Protein AF-A0A934K487-F1 (afdb_monomer_lite)

Secondary structure (DSSP, 8-state):
---------------------------------HHHHHHHHHHHHHHHHHHHHHHHHHHHHHHHTS-HHHHHHHIIIIIHHHHHHHHHHHHHHHHHHHHHHSTT--GGG--

Foldseek 3Di:
DDDDDDDDDDDDDDDDDDDDPPPPPVPPPPPVDVLVVLVVVLVVLVVVLVVLVVVLVVLLVVLVVDPPVSSVVCCVPPNVVSVVVSVVSVVVSVVSVVCSVPVPPDPPPPD

Structure (mmCIF, N/CA/C/O backbone):
data_AF-A0A934K487-F1
#
_entry.id   AF-A0A934K487-F1
#
loop_
_atom_site.group_PDB
_atom_site.id
_atom_site.type_symbol
_atom_site.label_atom_id
_atom_site.label_alt_id
_atom_site.label_comp_id
_atom_site.label_asym_id
_atom_site.label_entity_id
_atom_site.label_seq_id
_atom_site.pdbx_PDB_ins_code
_atom_site.Cartn_x
_atom_site.Cartn_y
_atom_site.Cartn_z
_atom_site.occupancy
_atom_site.B_iso_or_equiv
_atom_site.auth_seq_id
_atom_site.auth_comp_id
_atom_site.auth_asym_id
_atom_site.auth_atom_id
_atom_site.pdbx_PDB_model_num
ATOM 1 N N . MET A 1 1 ? 96.630 -5.350 23.280 1.00 38.25 1 MET A N 1
ATOM 2 C CA . MET A 1 1 ? 95.581 -6.249 22.748 1.00 38.25 1 MET A CA 1
ATOM 3 C C . MET A 1 1 ? 94.334 -5.989 23.580 1.00 38.25 1 MET A C 1
ATOM 5 O O . MET A 1 1 ? 94.418 -6.257 24.765 1.00 38.25 1 MET A O 1
ATOM 9 N N . ALA A 1 2 ? 93.217 -5.413 23.138 1.00 42.25 2 ALA A N 1
ATOM 10 C CA . ALA A 1 2 ? 92.704 -4.830 21.888 1.00 42.25 2 ALA A CA 1
ATOM 11 C C . ALA A 1 2 ? 91.612 -3.804 22.339 1.00 42.25 2 ALA A C 1
ATOM 13 O O . ALA A 1 2 ? 91.017 -4.029 23.390 1.00 42.25 2 ALA A O 1
ATOM 14 N N . ASP A 1 3 ? 91.543 -2.575 21.798 1.00 42.44 3 ASP A N 1
ATOM 15 C CA . ASP A 1 3 ? 90.557 -2.095 20.787 1.00 42.44 3 ASP A CA 1
ATOM 16 C C . ASP A 1 3 ? 89.092 -2.500 21.105 1.00 42.44 3 ASP A C 1
ATOM 18 O O . ASP A 1 3 ? 88.842 -3.665 21.379 1.00 42.44 3 ASP A O 1
ATOM 22 N N . LYS A 1 4 ? 88.032 -1.685 21.021 1.00 45.81 4 LYS A N 1
ATOM 23 C CA . LYS A 1 4 ? 87.782 -0.337 20.490 1.00 45.81 4 LYS A CA 1
ATOM 24 C C . LYS A 1 4 ? 86.309 0.025 20.795 1.00 45.81 4 LYS A C 1
ATOM 26 O O . LYS A 1 4 ? 85.473 -0.866 20.896 1.00 45.81 4 LYS A O 1
ATOM 31 N N . ASP A 1 5 ? 86.037 1.320 20.916 1.00 41.97 5 ASP A N 1
ATOM 32 C CA . ASP A 1 5 ? 84.876 2.090 20.429 1.00 41.97 5 ASP A CA 1
ATOM 33 C C . ASP A 1 5 ? 83.522 1.407 20.112 1.00 41.97 5 ASP A C 1
ATOM 35 O O . ASP A 1 5 ? 83.392 0.599 19.202 1.00 41.97 5 ASP A O 1
ATOM 39 N N . GLY A 1 6 ? 82.469 1.906 20.771 1.00 37.38 6 GLY A N 1
ATOM 40 C CA . GLY A 1 6 ? 81.530 2.848 20.140 1.00 37.38 6 GLY A CA 1
ATOM 41 C C . GLY A 1 6 ? 80.578 2.390 19.015 1.00 37.38 6 GLY A C 1
ATOM 42 O O . GLY A 1 6 ? 80.961 2.329 17.857 1.00 37.38 6 GLY A O 1
ATOM 43 N N . HIS A 1 7 ? 79.283 2.368 19.369 1.00 37.28 7 HIS A N 1
ATOM 44 C CA . HIS A 1 7 ? 78.131 2.949 18.636 1.00 37.28 7 HIS A CA 1
ATOM 45 C C . HIS A 1 7 ? 77.508 2.277 17.380 1.00 37.28 7 HIS A C 1
ATOM 47 O O . HIS A 1 7 ? 78.156 2.084 16.359 1.00 37.28 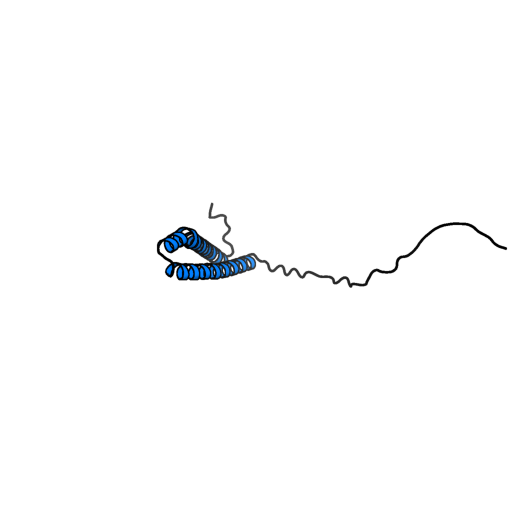7 HIS A O 1
ATOM 53 N N . ARG A 1 8 ? 76.160 2.193 17.454 1.00 39.06 8 ARG A N 1
ATOM 54 C CA . ARG A 1 8 ? 75.087 2.201 16.419 1.00 39.06 8 ARG A CA 1
ATOM 55 C C . ARG A 1 8 ? 74.640 0.929 15.668 1.00 39.06 8 ARG A C 1
ATOM 57 O O . ARG A 1 8 ? 75.330 0.404 14.807 1.00 39.06 8 ARG A O 1
ATOM 64 N N . ASP A 1 9 ? 73.376 0.586 15.957 1.00 40.69 9 ASP A N 1
ATOM 65 C CA . ASP A 1 9 ? 72.218 0.347 15.072 1.00 40.69 9 ASP A CA 1
ATOM 66 C C . ASP A 1 9 ? 72.408 -0.326 13.703 1.00 40.69 9 ASP A C 1
ATOM 68 O O . ASP A 1 9 ? 72.981 0.249 12.782 1.00 40.69 9 ASP A O 1
ATOM 72 N N . ALA A 1 10 ? 71.706 -1.449 13.506 1.00 39.22 10 ALA A N 1
ATOM 73 C CA . ALA A 1 10 ? 70.471 -1.525 12.702 1.00 39.22 10 ALA A CA 1
ATOM 74 C C . ALA A 1 10 ? 70.240 -2.938 12.130 1.00 39.22 10 ALA A C 1
ATOM 76 O O . ALA A 1 10 ? 71.186 -3.657 11.825 1.00 39.22 10 ALA A O 1
ATOM 77 N N . ARG A 1 11 ? 68.955 -3.221 11.851 1.00 32.62 11 ARG A N 1
ATOM 78 C CA . ARG A 1 11 ? 68.359 -4.363 11.118 1.00 32.62 11 ARG A CA 1
ATOM 79 C C . ARG A 1 11 ? 68.154 -5.647 11.930 1.00 32.62 11 ARG A C 1
ATOM 81 O O . ARG A 1 11 ? 69.050 -6.108 12.608 1.00 32.62 11 ARG A O 1
ATOM 88 N N . GLN A 1 12 ? 67.014 -6.327 11.852 1.00 39.66 12 GLN A N 1
ATOM 89 C CA . GLN A 1 12 ? 65.814 -6.161 11.030 1.00 39.66 12 GLN A CA 1
ATOM 90 C C . GLN A 1 12 ? 64.701 -6.947 11.731 1.00 39.66 12 GLN A C 1
ATOM 92 O O . GLN A 1 12 ? 64.931 -8.075 12.163 1.00 39.66 12 GLN A O 1
ATOM 97 N N . GLY A 1 13 ? 63.521 -6.340 11.864 1.00 34.97 13 GLY A N 1
ATOM 98 C CA . GLY A 1 13 ? 62.333 -7.012 12.375 1.00 34.97 13 GLY A CA 1
ATOM 99 C C . GLY A 1 13 ? 61.928 -8.151 11.445 1.00 34.97 13 GLY A C 1
ATOM 100 O O . GLY A 1 13 ? 61.769 -7.952 10.243 1.00 34.97 13 GLY A O 1
ATOM 101 N N . GLY A 1 14 ? 61.797 -9.343 12.015 1.00 38.34 14 GLY A N 1
ATOM 102 C CA . GLY A 1 14 ? 61.102 -10.458 11.399 1.00 38.34 14 GLY A CA 1
ATOM 103 C C . GLY A 1 14 ? 59.643 -10.442 11.831 1.00 38.34 14 GLY A C 1
ATOM 104 O O . GLY A 1 14 ? 59.355 -10.294 13.018 1.00 38.34 14 GLY A O 1
ATOM 105 N N . GLY A 1 15 ? 58.747 -10.633 10.869 1.00 41.84 15 GLY A N 1
ATOM 106 C CA . GLY A 1 15 ? 57.356 -10.970 11.135 1.00 41.84 15 GLY A CA 1
ATOM 107 C C . GLY A 1 15 ? 56.379 -10.180 10.288 1.00 41.84 15 GLY A C 1
ATOM 108 O O . GLY A 1 15 ? 55.683 -9.337 10.829 1.00 41.84 15 GLY A O 1
ATOM 109 N N . GLU A 1 16 ? 56.268 -10.505 9.000 1.00 40.12 16 GLU A N 1
ATOM 110 C CA . GLU A 1 16 ? 55.021 -10.268 8.276 1.00 40.12 16 GLU A CA 1
ATOM 111 C C . GLU A 1 16 ? 54.630 -11.540 7.523 1.00 40.12 16 GLU A C 1
ATOM 113 O O . GLU A 1 16 ? 55.364 -12.117 6.721 1.00 40.12 16 GLU A O 1
ATOM 118 N N . THR A 1 17 ? 53.473 -12.015 7.951 1.00 41.53 17 THR A N 1
ATOM 119 C CA . THR A 1 17 ? 52.697 -13.167 7.532 1.00 41.53 17 THR A CA 1
ATOM 120 C C . THR A 1 17 ? 52.492 -13.219 6.028 1.00 41.53 17 THR A C 1
ATOM 122 O O . THR A 1 17 ? 52.065 -12.245 5.414 1.00 41.53 17 THR A O 1
ATOM 125 N N . GLY A 1 18 ? 52.694 -14.408 5.462 1.00 45.34 18 GLY A N 1
ATOM 126 C CA . GLY A 1 18 ? 52.130 -14.742 4.169 1.00 45.34 18 GLY A CA 1
ATOM 127 C C . GLY A 1 18 ? 50.604 -14.670 4.215 1.00 45.34 18 GLY A C 1
ATOM 128 O O . GLY A 1 18 ? 49.962 -15.280 5.066 1.00 45.34 18 GLY A O 1
ATOM 129 N N . ALA A 1 19 ? 50.040 -13.954 3.258 1.00 42.53 19 ALA A N 1
ATOM 130 C CA . ALA A 1 19 ? 48.711 -14.192 2.737 1.00 42.53 19 ALA A CA 1
ATOM 131 C C . ALA A 1 19 ? 48.822 -13.907 1.245 1.00 42.53 19 ALA A C 1
ATOM 133 O O . ALA A 1 19 ? 49.245 -12.823 0.849 1.00 42.53 19 ALA A O 1
ATOM 134 N N . GLY A 1 20 ? 48.559 -14.936 0.441 1.00 39.69 20 GLY A N 1
ATOM 135 C CA . GLY A 1 20 ? 48.574 -14.830 -1.005 1.00 39.69 20 GLY A CA 1
ATOM 136 C C . GLY A 1 20 ? 47.697 -13.668 -1.442 1.00 39.69 20 GLY A C 1
ATOM 137 O O . GLY A 1 20 ? 46.560 -13.538 -0.989 1.00 39.69 20 GLY A O 1
ATOM 138 N N . ASP A 1 21 ? 48.262 -12.842 -2.312 1.00 42.34 21 ASP A N 1
ATOM 139 C CA . ASP A 1 21 ? 47.532 -11.904 -3.145 1.00 42.34 21 ASP A CA 1
ATOM 140 C C . ASP A 1 21 ? 46.585 -12.728 -4.023 1.00 42.34 21 ASP A C 1
ATOM 142 O O . ASP A 1 21 ? 46.933 -13.231 -5.093 1.00 42.34 21 ASP A O 1
ATOM 146 N N . VAL A 1 22 ? 45.401 -13.006 -3.484 1.00 49.88 22 VAL A N 1
ATOM 147 C CA . VAL A 1 22 ? 44.303 -13.565 -4.252 1.00 49.88 22 VAL A CA 1
ATOM 148 C C . VAL A 1 22 ? 43.858 -12.413 -5.133 1.00 49.88 22 VAL A C 1
ATOM 150 O O . VAL A 1 22 ? 43.139 -11.525 -4.678 1.00 49.88 22 VAL A O 1
ATOM 153 N N . SER A 1 23 ? 44.338 -12.412 -6.377 1.00 46.59 23 SER A N 1
ATOM 154 C CA . SER A 1 23 ? 43.745 -11.645 -7.466 1.00 46.59 23 SER A CA 1
ATOM 155 C C . SER A 1 23 ? 42.256 -11.978 -7.516 1.00 46.59 23 SER A C 1
ATOM 157 O O . SER A 1 23 ? 41.824 -12.948 -8.139 1.00 46.59 23 SER A O 1
ATOM 159 N N . LEU A 1 24 ? 41.466 -11.178 -6.806 1.00 45.06 24 LEU A N 1
ATOM 160 C CA . LEU A 1 24 ? 40.049 -10.999 -7.044 1.00 45.06 24 LEU A CA 1
ATOM 161 C C . LEU A 1 24 ? 39.959 -10.219 -8.350 1.00 45.06 24 LEU A C 1
ATOM 163 O O . LEU A 1 24 ? 39.734 -9.010 -8.369 1.00 45.06 24 LEU A O 1
ATOM 167 N N . GLU A 1 25 ? 40.147 -10.932 -9.458 1.00 42.31 25 GLU A N 1
ATOM 168 C CA . GLU A 1 25 ? 39.513 -10.538 -10.702 1.00 42.31 25 GLU A CA 1
ATOM 169 C C . GLU A 1 25 ? 38.014 -10.603 -10.423 1.00 42.31 25 GLU A C 1
ATOM 171 O O . GLU A 1 25 ? 37.363 -11.647 -10.512 1.00 42.31 25 GLU A O 1
ATOM 176 N N . ALA A 1 26 ? 37.486 -9.471 -9.958 1.00 48.25 26 ALA A N 1
ATOM 177 C CA . ALA A 1 26 ? 36.078 -9.176 -9.995 1.00 48.25 26 ALA A CA 1
ATOM 178 C C . ALA A 1 26 ? 35.691 -9.286 -11.464 1.00 48.25 26 ALA A C 1
ATOM 180 O O . ALA A 1 26 ? 35.860 -8.361 -12.255 1.00 48.25 26 ALA A O 1
ATOM 181 N N . GLN A 1 27 ? 35.225 -10.472 -11.832 1.00 46.38 27 GLN A N 1
ATOM 182 C CA . GLN A 1 27 ? 34.515 -10.717 -13.061 1.00 46.38 27 GLN A CA 1
ATOM 183 C C . GLN A 1 27 ? 33.202 -9.938 -12.936 1.00 46.38 27 GLN A C 1
ATOM 185 O O . GLN A 1 27 ? 32.152 -10.481 -12.595 1.00 46.38 27 GLN A O 1
ATOM 190 N N . GLU A 1 28 ? 33.290 -8.620 -13.139 1.00 47.84 28 GLU A N 1
ATOM 191 C CA . GLU A 1 28 ? 32.172 -7.747 -13.444 1.00 47.84 28 GLU A CA 1
ATOM 192 C C . GLU A 1 28 ? 31.620 -8.229 -14.783 1.00 47.84 28 GLU A C 1
ATOM 194 O O . GLU A 1 28 ? 31.933 -7.724 -15.860 1.00 47.84 28 GLU A O 1
ATOM 199 N N . GLY A 1 29 ? 30.794 -9.271 -14.704 1.00 44.25 29 GLY A N 1
ATOM 200 C CA . GLY A 1 29 ? 29.818 -9.595 -15.723 1.00 44.25 29 GLY A CA 1
ATOM 201 C C . GLY A 1 29 ? 28.870 -8.411 -15.832 1.00 44.25 29 GLY A C 1
ATOM 202 O O . GLY A 1 29 ? 27.819 -8.377 -15.193 1.00 44.25 29 GLY A O 1
ATOM 203 N N . SER A 1 30 ? 29.289 -7.420 -16.614 1.00 51.09 30 SER A N 1
ATOM 204 C CA . SER A 1 30 ? 28.491 -6.312 -17.113 1.00 51.09 30 SER A CA 1
ATOM 205 C C . SER A 1 30 ? 27.419 -6.873 -18.047 1.00 51.09 30 SER A C 1
ATOM 207 O O . SER A 1 30 ? 27.502 -6.775 -19.265 1.00 51.09 30 SER A O 1
ATOM 209 N N . ASP A 1 31 ? 26.418 -7.515 -17.450 1.00 51.03 31 ASP A N 1
ATOM 210 C CA . ASP A 1 31 ? 25.163 -7.888 -18.108 1.00 51.03 31 ASP A CA 1
ATOM 211 C C . ASP A 1 31 ? 23.983 -7.099 -17.504 1.00 51.03 31 ASP A C 1
ATOM 213 O O . ASP A 1 31 ? 22.802 -7.466 -17.545 1.00 51.03 31 ASP A O 1
ATOM 217 N N . SER A 1 32 ? 24.321 -5.941 -16.932 1.00 53.91 32 SER A N 1
ATOM 218 C CA . SER A 1 32 ? 23.408 -4.914 -16.435 1.00 53.91 32 SER A CA 1
ATOM 219 C C . SER A 1 32 ? 22.834 -4.098 -17.594 1.00 53.91 32 SER A C 1
ATOM 221 O O . SER A 1 32 ? 22.802 -2.870 -17.551 1.00 53.91 32 SER A O 1
ATOM 223 N N . GLY A 1 33 ? 22.385 -4.762 -18.659 1.00 61.19 33 GLY A N 1
ATOM 224 C CA . GLY A 1 33 ? 21.614 -4.092 -19.696 1.00 61.19 33 GLY A CA 1
ATOM 225 C C . GLY A 1 33 ? 20.364 -3.440 -19.081 1.00 61.19 33 GLY A C 1
ATOM 226 O O . GLY A 1 33 ? 19.822 -3.953 -18.093 1.00 61.19 33 GLY A O 1
ATOM 227 N N . PRO A 1 34 ? 19.845 -2.341 -19.656 1.00 64.50 34 PRO A N 1
ATOM 228 C CA . PRO A 1 34 ? 18.661 -1.645 -19.139 1.00 64.50 34 PRO A CA 1
ATOM 229 C C . PRO A 1 34 ? 17.452 -2.582 -18.939 1.00 64.50 34 PRO A C 1
ATOM 231 O O . PRO A 1 34 ? 16.670 -2.398 -18.010 1.00 64.50 34 PRO A O 1
ATOM 234 N N . SER A 1 35 ? 17.345 -3.654 -19.732 1.00 74.62 35 SER A N 1
ATOM 235 C CA . SER A 1 35 ? 16.333 -4.708 -19.566 1.00 74.62 35 SER A CA 1
ATOM 236 C C . SER A 1 35 ? 16.485 -5.516 -18.263 1.00 74.62 35 SER A C 1
ATOM 238 O O . SER A 1 35 ? 15.493 -5.833 -17.605 1.00 74.62 35 SER A O 1
ATOM 240 N N . THR A 1 36 ? 17.711 -5.829 -17.833 1.00 79.38 36 THR A N 1
ATOM 241 C CA . THR A 1 36 ? 17.981 -6.559 -16.580 1.00 79.38 36 THR A CA 1
ATOM 242 C C . THR A 1 36 ? 17.650 -5.701 -15.355 1.00 79.38 36 THR A C 1
ATOM 244 O O . THR A 1 36 ? 17.054 -6.199 -14.397 1.00 79.38 36 THR A O 1
ATOM 247 N N . ALA A 1 37 ? 17.947 -4.398 -15.402 1.00 78.31 37 ALA A N 1
ATOM 248 C CA . ALA A 1 37 ? 17.580 -3.453 -14.345 1.00 78.31 37 ALA A CA 1
ATOM 249 C C . ALA A 1 37 ? 16.053 -3.278 -14.219 1.00 78.31 37 ALA A C 1
ATOM 251 O O . ALA A 1 37 ? 15.520 -3.331 -13.109 1.00 78.31 37 ALA A O 1
ATOM 252 N N . VAL A 1 38 ? 15.336 -3.154 -15.344 1.00 82.38 38 VAL A N 1
ATOM 253 C CA . VAL A 1 38 ? 13.861 -3.070 -15.366 1.00 82.38 38 VAL A CA 1
ATOM 254 C C . VAL A 1 38 ? 13.226 -4.335 -14.785 1.00 82.38 38 VAL A C 1
ATOM 256 O O . VAL A 1 38 ? 12.369 -4.240 -13.906 1.00 82.38 38 VAL A O 1
ATOM 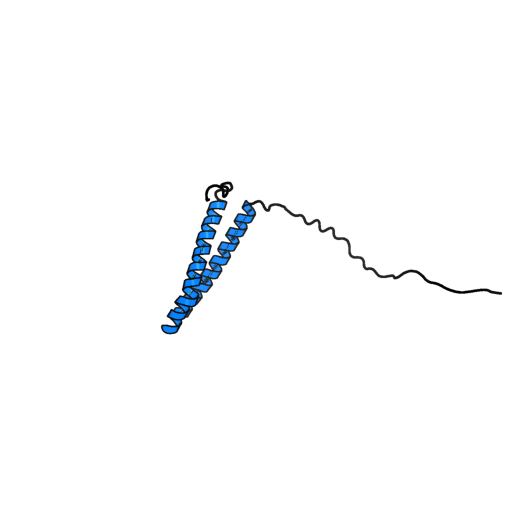259 N N . ARG A 1 39 ? 13.691 -5.522 -15.195 1.00 86.19 39 ARG A N 1
ATOM 260 C CA . ARG A 1 39 ? 13.216 -6.809 -14.657 1.00 86.19 39 ARG A CA 1
ATOM 261 C C . ARG A 1 39 ? 13.417 -6.931 -13.151 1.00 86.19 39 ARG A C 1
ATOM 263 O O . ARG A 1 39 ? 12.509 -7.362 -12.440 1.00 86.19 39 ARG A O 1
ATOM 270 N N . ARG A 1 40 ? 14.578 -6.500 -12.648 1.00 85.06 40 ARG A N 1
ATOM 271 C CA . ARG A 1 40 ? 14.860 -6.461 -11.207 1.00 85.06 40 ARG A CA 1
ATOM 272 C C . ARG A 1 40 ? 13.915 -5.503 -10.479 1.00 85.06 40 ARG A C 1
ATOM 274 O O . ARG A 1 40 ? 13.358 -5.881 -9.454 1.00 85.06 40 ARG A O 1
ATOM 281 N N . GLY A 1 41 ? 13.684 -4.308 -11.024 1.00 84.69 41 GLY A N 1
ATOM 282 C CA . GLY A 1 41 ? 12.733 -3.343 -10.465 1.00 84.69 41 GLY A CA 1
ATOM 283 C C . GLY A 1 41 ? 11.316 -3.913 -10.364 1.00 84.69 41 GLY A C 1
ATOM 284 O O . GLY A 1 41 ? 10.699 -3.845 -9.305 1.00 84.69 41 GLY A O 1
ATOM 285 N N . ILE A 1 42 ? 10.827 -4.557 -11.428 1.00 90.31 42 ILE A N 1
ATOM 286 C CA . ILE A 1 42 ? 9.517 -5.231 -11.452 1.00 90.31 42 ILE A CA 1
ATOM 287 C C . ILE A 1 42 ? 9.416 -6.300 -10.357 1.00 90.31 42 ILE A C 1
ATOM 289 O O . ILE A 1 42 ? 8.389 -6.385 -9.682 1.00 90.31 42 ILE A O 1
ATOM 293 N N . ALA A 1 43 ? 10.461 -7.111 -10.168 1.00 91.44 43 ALA A N 1
ATOM 294 C CA . ALA A 1 43 ? 10.482 -8.135 -9.126 1.00 91.44 43 ALA A CA 1
ATOM 295 C C . ALA A 1 43 ? 10.391 -7.526 -7.716 1.00 91.44 43 ALA A C 1
ATOM 297 O O . ALA A 1 43 ? 9.600 -8.000 -6.903 1.00 91.44 43 ALA A O 1
ATOM 298 N N . VAL A 1 44 ? 11.128 -6.441 -7.455 1.00 89.75 44 VAL A N 1
ATOM 299 C CA . VAL A 1 44 ? 11.080 -5.723 -6.171 1.00 89.75 44 VAL A CA 1
ATOM 300 C C . VAL A 1 44 ? 9.687 -5.151 -5.907 1.00 89.75 44 VAL A C 1
ATOM 302 O O . VAL A 1 44 ? 9.128 -5.397 -4.843 1.00 89.75 44 VAL A O 1
ATOM 305 N N . TYR A 1 45 ? 9.082 -4.459 -6.881 1.00 89.62 45 TYR A N 1
ATOM 306 C CA . TYR A 1 45 ? 7.726 -3.914 -6.723 1.00 89.62 45 TYR A CA 1
ATOM 307 C C . TYR A 1 45 ? 6.687 -5.003 -6.451 1.00 89.62 45 TYR A C 1
ATOM 309 O O . TYR A 1 45 ? 5.790 -4.798 -5.640 1.00 89.62 45 TYR A O 1
ATOM 317 N N . ARG A 1 46 ? 6.804 -6.168 -7.101 1.00 94.06 46 ARG A N 1
ATOM 318 C CA . ARG A 1 46 ? 5.912 -7.307 -6.839 1.00 94.06 46 ARG A CA 1
ATOM 319 C C . ARG A 1 46 ? 6.037 -7.815 -5.409 1.00 94.06 46 ARG A C 1
ATOM 321 O O . ARG A 1 46 ? 5.015 -8.109 -4.800 1.00 94.06 46 ARG A O 1
ATOM 328 N N . GLU A 1 47 ? 7.254 -7.929 -4.892 1.00 94.75 47 GLU A N 1
ATOM 329 C CA . GLU A 1 47 ? 7.465 -8.425 -3.532 1.00 94.75 47 GLU A CA 1
ATOM 330 C C . GLU A 1 47 ? 6.996 -7.414 -2.482 1.00 94.75 47 GLU A C 1
ATOM 332 O O . GLU A 1 47 ? 6.278 -7.786 -1.556 1.00 94.75 47 GLU A O 1
ATOM 337 N N . MET A 1 48 ? 7.298 -6.127 -2.681 1.00 91.81 48 MET A N 1
ATOM 338 C CA . MET A 1 48 ? 6.772 -5.058 -1.829 1.00 91.81 48 MET A CA 1
ATOM 339 C C . MET A 1 48 ? 5.242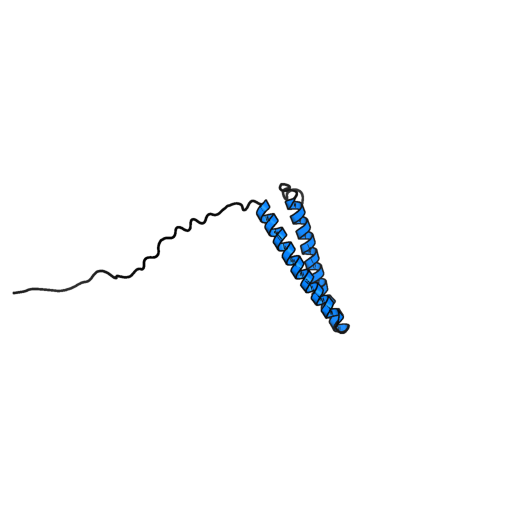 -5.057 -1.827 1.00 91.81 48 MET A C 1
ATOM 341 O O . MET A 1 48 ? 4.641 -5.071 -0.762 1.00 91.81 48 MET A O 1
ATOM 345 N N . LEU A 1 49 ? 4.601 -5.127 -2.999 1.00 95.38 49 LEU A N 1
ATOM 346 C CA . LEU A 1 49 ? 3.140 -5.171 -3.088 1.00 95.38 49 LEU A CA 1
ATOM 347 C C . LEU A 1 49 ? 2.542 -6.348 -2.318 1.00 95.38 49 LEU A C 1
ATOM 349 O O . LEU A 1 49 ? 1.604 -6.145 -1.557 1.00 95.38 49 LEU A O 1
ATOM 353 N N . ARG A 1 50 ? 3.103 -7.555 -2.458 1.00 96.31 50 ARG A N 1
ATOM 354 C CA . ARG A 1 50 ? 2.632 -8.728 -1.702 1.00 96.31 50 ARG A CA 1
ATOM 355 C C . ARG A 1 50 ? 2.725 -8.509 -0.197 1.00 96.31 50 ARG A C 1
ATOM 357 O O . ARG A 1 50 ? 1.808 -8.876 0.534 1.00 96.31 50 ARG A O 1
ATOM 364 N N . PHE A 1 51 ? 3.835 -7.939 0.259 1.00 95.50 51 PHE A N 1
ATOM 365 C CA . PHE A 1 51 ? 4.059 -7.669 1.672 1.00 95.50 51 PHE A CA 1
ATOM 366 C C . PHE A 1 51 ? 3.071 -6.630 2.219 1.00 95.50 51 PHE A C 1
ATOM 368 O O . PHE A 1 51 ? 2.411 -6.884 3.227 1.00 95.50 51 PHE A O 1
ATOM 375 N N . GLU A 1 52 ? 2.918 -5.501 1.525 1.00 95.44 52 GLU A N 1
ATOM 376 C CA . GLU A 1 52 ? 1.999 -4.431 1.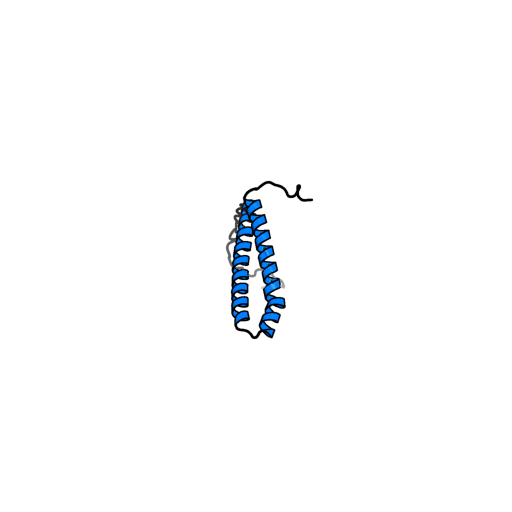922 1.00 95.44 52 GLU A CA 1
ATOM 377 C C . GLU A 1 52 ? 0.539 -4.912 1.902 1.00 95.44 52 GLU A C 1
ATOM 379 O O . GLU A 1 52 ? -0.212 -4.674 2.845 1.00 95.44 52 GLU A O 1
ATOM 384 N N . GLU A 1 53 ? 0.129 -5.665 0.878 1.00 97.00 53 GLU A N 1
ATOM 385 C CA . GLU A 1 53 ? -1.216 -6.247 0.796 1.00 97.00 53 GLU A CA 1
ATOM 386 C C . GLU A 1 53 ? -1.499 -7.218 1.952 1.00 97.00 53 GLU A C 1
ATOM 388 O O . GLU A 1 53 ? -2.606 -7.228 2.497 1.00 97.00 53 GLU A O 1
ATOM 393 N N . GLU A 1 54 ? -0.508 -8.010 2.366 1.00 97.88 54 GLU A N 1
ATOM 394 C CA . GLU A 1 54 ? -0.641 -8.935 3.492 1.00 97.88 54 GLU A CA 1
ATOM 395 C C . GLU A 1 54 ? -0.755 -8.202 4.834 1.00 97.88 54 GLU A C 1
ATOM 397 O O . GLU A 1 54 ? -1.603 -8.561 5.660 1.00 97.88 54 GLU A O 1
ATOM 402 N N . ILE A 1 55 ? 0.047 -7.157 5.060 1.00 96.56 55 ILE A N 1
ATOM 403 C CA . ILE A 1 55 ? -0.095 -6.304 6.248 1.00 96.56 55 ILE A CA 1
ATOM 404 C C . ILE A 1 55 ? -1.488 -5.680 6.269 1.00 96.56 55 ILE A C 1
ATOM 406 O O . ILE A 1 55 ? -2.193 -5.775 7.275 1.00 96.56 55 ILE A O 1
ATOM 410 N N . LEU A 1 56 ? -1.922 -5.113 5.147 1.00 97.38 56 LEU A N 1
ATOM 411 C CA . LEU A 1 56 ? -3.202 -4.429 5.030 1.00 97.38 56 LEU A CA 1
ATOM 412 C C . LEU A 1 56 ? -4.375 -5.387 5.266 1.00 97.38 56 LEU A C 1
ATOM 414 O O . LEU A 1 56 ? -5.328 -5.064 5.980 1.00 97.38 56 LEU A O 1
ATOM 418 N N . ARG A 1 57 ? -4.278 -6.618 4.753 1.00 97.88 57 ARG A N 1
ATOM 419 C CA . ARG A 1 57 ? -5.233 -7.696 5.036 1.00 97.88 57 ARG A CA 1
ATOM 420 C C . ARG A 1 57 ? -5.304 -8.005 6.532 1.00 97.88 57 ARG A C 1
ATOM 422 O O . ARG A 1 57 ? -6.406 -8.123 7.074 1.00 97.88 57 ARG A O 1
ATOM 429 N N . ARG A 1 58 ? -4.159 -8.131 7.213 1.00 97.81 58 ARG A N 1
ATOM 430 C CA . ARG A 1 58 ? -4.107 -8.381 8.665 1.00 97.81 58 ARG A CA 1
ATOM 431 C C . ARG A 1 58 ? -4.676 -7.216 9.462 1.00 97.81 58 ARG A C 1
ATOM 433 O O . ARG A 1 58 ? -5.465 -7.455 10.370 1.00 97.81 58 ARG A O 1
ATOM 440 N N . MET A 1 59 ? -4.335 -5.982 9.100 1.00 96.88 59 MET A N 1
ATOM 441 C CA . MET A 1 59 ? -4.850 -4.773 9.745 1.00 96.88 59 MET A CA 1
ATOM 442 C C . MET A 1 59 ? -6.365 -4.679 9.625 1.00 96.88 59 MET A C 1
ATOM 444 O O . MET A 1 59 ? -7.034 -4.493 10.636 1.00 96.88 59 MET A O 1
ATOM 448 N N . ARG A 1 60 ? -6.923 -4.890 8.426 1.00 96.62 60 ARG A N 1
ATOM 449 C CA . ARG A 1 60 ? -8.378 -4.930 8.226 1.00 96.62 60 ARG A CA 1
ATOM 450 C C . ARG A 1 60 ? -9.019 -6.037 9.062 1.00 96.62 60 ARG A C 1
ATOM 452 O O . ARG A 1 60 ? -9.986 -5.782 9.772 1.00 96.62 60 ARG A O 1
ATOM 459 N N . SER A 1 6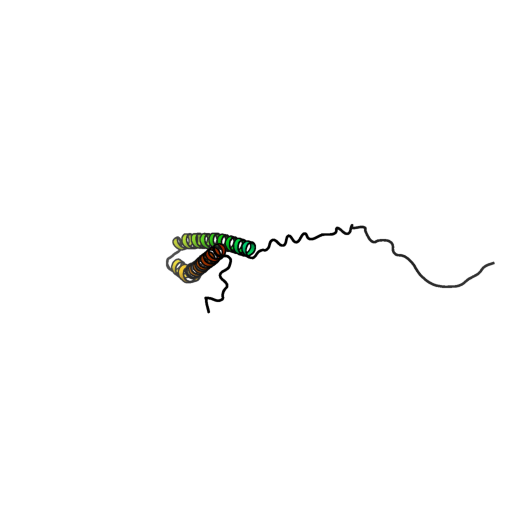1 ? -8.457 -7.248 9.033 1.00 97.44 61 SER A N 1
ATOM 460 C CA . SER A 1 61 ? -8.965 -8.368 9.833 1.00 97.44 61 SER A CA 1
ATOM 461 C C . SER A 1 61 ? -8.954 -8.052 11.328 1.00 97.44 61 SER A C 1
ATOM 463 O O . SER A 1 61 ? -9.930 -8.334 12.016 1.00 97.44 61 SER A O 1
ATOM 465 N N . TRP A 1 62 ? -7.886 -7.446 11.839 1.00 97.31 62 TRP A N 1
ATOM 466 C CA . TRP A 1 62 ? -7.811 -7.034 13.235 1.00 97.31 62 TRP A CA 1
ATOM 467 C C . TRP A 1 62 ? -8.788 -5.893 13.547 1.00 97.31 62 TRP A C 1
ATOM 469 O O . TRP A 1 62 ? -9.512 -5.968 14.533 1.00 97.31 62 TRP A O 1
ATOM 479 N N . ALA A 1 63 ? -8.892 -4.879 12.686 1.00 96.25 63 ALA A N 1
ATOM 480 C CA . ALA A 1 63 ? -9.790 -3.740 12.875 1.00 96.25 63 ALA A CA 1
ATOM 481 C C . ALA A 1 63 ? -11.267 -4.164 12.955 1.00 96.25 63 ALA A C 1
ATOM 483 O O . ALA A 1 63 ? -12.044 -3.551 13.687 1.00 96.25 63 ALA A O 1
ATOM 484 N N . THR A 1 64 ? -11.664 -5.239 12.261 1.00 96.00 64 THR A N 1
ATOM 485 C CA . THR A 1 64 ? -13.034 -5.779 12.355 1.00 96.00 64 THR A CA 1
ATOM 486 C C . THR A 1 64 ? -13.386 -6.357 13.725 1.00 96.00 64 THR A C 1
ATOM 488 O O . THR A 1 64 ? -14.564 -6.381 14.068 1.00 96.00 64 THR A O 1
ATOM 491 N N . SER A 1 65 ? -12.401 -6.772 14.531 1.00 96.31 65 SER A N 1
ATOM 492 C CA . SER A 1 65 ? -12.635 -7.232 15.906 1.00 96.31 65 SER A CA 1
ATOM 493 C C . SER A 1 65 ? -12.570 -6.107 16.942 1.00 96.31 65 SER A C 1
ATOM 495 O O . SER A 1 65 ? -12.797 -6.354 18.126 1.00 96.31 65 SER A O 1
ATOM 497 N N . GLN A 1 66 ? -12.277 -4.873 16.518 1.00 97.38 66 GLN A N 1
ATOM 498 C CA . GLN A 1 66 ? -12.185 -3.719 17.406 1.00 97.38 66 GLN A CA 1
ATOM 499 C C . GLN A 1 66 ? -13.526 -2.977 17.539 1.00 97.38 66 GLN A C 1
ATOM 501 O O . GLN A 1 66 ? -14.324 -2.943 16.594 1.00 97.38 66 GLN A O 1
ATOM 506 N N . PRO A 1 67 ? -13.757 -2.297 18.679 1.00 97.81 67 PRO A N 1
ATOM 507 C CA . PRO A 1 67 ? -14.866 -1.362 18.837 1.00 97.81 67 PRO A CA 1
ATOM 508 C C . PRO A 1 67 ? -14.877 -0.268 17.762 1.00 97.81 67 PRO A C 1
ATOM 510 O O . PRO A 1 67 ? -13.828 0.192 17.309 1.00 97.81 67 PRO A O 1
ATOM 513 N N . ASP A 1 68 ? -16.069 0.221 17.419 1.00 96.06 68 ASP A N 1
ATOM 514 C CA . ASP A 1 68 ? -16.305 1.168 16.319 1.00 96.06 68 ASP A CA 1
ATOM 515 C C . ASP A 1 68 ? -15.446 2.439 16.357 1.00 96.06 68 ASP A C 1
ATOM 517 O O . ASP A 1 68 ? -15.076 2.967 15.308 1.00 96.06 68 ASP A O 1
ATOM 521 N N . GLY A 1 69 ? -15.136 2.958 17.549 1.00 97.12 69 GLY A N 1
ATOM 522 C CA . GLY A 1 69 ? -14.260 4.124 17.701 1.00 97.12 69 GLY A CA 1
ATOM 523 C C . GLY A 1 69 ? -12.827 3.834 17.249 1.00 97.12 69 GLY A C 1
ATOM 524 O O . GLY A 1 69 ? -12.278 4.569 16.432 1.00 97.12 69 GLY A O 1
ATOM 525 N N . ILE A 1 70 ? -12.258 2.722 17.722 1.00 95.94 70 ILE A N 1
ATOM 526 C CA . ILE A 1 70 ? -10.901 2.282 17.371 1.00 95.94 70 ILE A CA 1
ATOM 527 C C . ILE A 1 70 ? -10.851 1.886 15.897 1.00 95.94 70 ILE A C 1
ATOM 529 O O . ILE A 1 70 ? -9.962 2.334 15.180 1.00 95.94 70 ILE A O 1
ATOM 533 N N . ARG A 1 71 ? -11.845 1.124 15.420 1.00 97.44 71 ARG A N 1
ATOM 534 C CA . ARG A 1 71 ? -11.943 0.725 14.012 1.00 97.44 71 ARG A CA 1
ATOM 535 C C . ARG A 1 71 ? -11.928 1.938 13.084 1.00 97.44 71 ARG A C 1
ATOM 537 O O . ARG A 1 71 ? -11.155 1.951 12.137 1.00 97.44 71 ARG A O 1
ATOM 544 N N . ARG A 1 72 ? -12.742 2.966 13.360 1.00 96.25 72 ARG A N 1
ATOM 545 C CA . ARG A 1 72 ? -12.772 4.197 12.549 1.00 96.25 72 ARG A CA 1
ATOM 546 C C . ARG A 1 72 ? -11.469 4.987 12.627 1.00 96.25 72 ARG A C 1
ATOM 548 O O . ARG A 1 72 ? -11.034 5.507 11.607 1.00 96.25 72 ARG A O 1
ATOM 555 N N . SER A 1 73 ? -10.850 5.056 13.806 1.00 97.00 73 SER A N 1
ATOM 556 C CA . SER A 1 73 ? -9.556 5.723 13.974 1.00 97.00 73 SER A CA 1
ATOM 557 C C . SER A 1 73 ? -8.480 5.061 13.113 1.00 97.00 73 SER A C 1
ATOM 559 O O . SER A 1 73 ? -7.874 5.734 12.291 1.00 97.00 73 SER A O 1
ATOM 561 N N . VAL A 1 74 ? -8.306 3.744 13.254 1.00 96.25 74 VAL A N 1
ATOM 562 C CA . VAL A 1 74 ? -7.318 2.943 12.509 1.00 96.25 74 VAL A CA 1
ATOM 563 C C . VAL A 1 74 ? -7.604 2.969 11.009 1.00 96.25 74 VAL A C 1
ATOM 565 O O . VAL A 1 74 ? -6.682 3.031 10.197 1.00 96.25 74 VAL A O 1
ATOM 568 N N . GLN A 1 75 ? -8.884 2.945 10.624 1.00 97.06 75 GLN A N 1
ATOM 569 C CA . GLN A 1 75 ? -9.277 3.048 9.223 1.00 97.06 75 GLN A CA 1
ATOM 570 C C . GLN A 1 75 ? -8.729 4.335 8.595 1.00 97.06 75 GLN A C 1
ATOM 572 O O . GLN A 1 75 ? -8.077 4.273 7.556 1.00 97.06 75 GLN A O 1
ATOM 577 N N . ALA A 1 76 ? -8.948 5.478 9.248 1.00 97.06 76 ALA A N 1
ATOM 578 C CA . ALA A 1 76 ? -8.559 6.782 8.724 1.00 97.06 76 ALA A CA 1
ATOM 579 C C . ALA A 1 76 ? -7.050 7.065 8.844 1.00 97.06 76 ALA A C 1
ATOM 581 O O . ALA A 1 76 ? -6.472 7.681 7.948 1.00 97.06 76 ALA A O 1
ATOM 582 N N . SER A 1 77 ? -6.407 6.655 9.944 1.00 96.19 77 SER A N 1
ATOM 583 C CA . SER A 1 77 ? -4.994 6.974 10.192 1.00 96.19 77 SER A CA 1
ATOM 584 C C . SER A 1 77 ? -4.027 6.021 9.505 1.00 96.19 77 SER A C 1
ATOM 586 O O . SER A 1 77 ? -2.951 6.457 9.100 1.00 96.19 77 SER A O 1
ATOM 588 N N . ASP A 1 78 ? -4.407 4.750 9.357 1.00 95.88 78 ASP A N 1
ATOM 589 C CA . ASP A 1 78 ? -3.459 3.703 8.982 1.00 95.88 78 ASP A CA 1
ATOM 590 C C . ASP A 1 78 ? -3.893 2.985 7.699 1.00 95.88 78 ASP A C 1
ATOM 592 O O . ASP A 1 78 ? -3.132 2.929 6.734 1.00 95.88 78 ASP A O 1
ATOM 596 N N . ILE A 1 79 ? -5.129 2.472 7.650 1.00 97.19 79 ILE A N 1
ATOM 597 C CA . ILE A 1 79 ? -5.586 1.626 6.536 1.00 97.19 79 ILE A CA 1
ATOM 598 C C . ILE A 1 79 ? -5.730 2.443 5.245 1.00 97.19 79 ILE A C 1
ATOM 600 O O . ILE A 1 79 ? -5.121 2.088 4.241 1.00 97.19 79 ILE A O 1
ATOM 604 N N . GLU A 1 80 ? -6.478 3.548 5.250 1.00 97.25 80 GLU A N 1
ATOM 605 C CA . GLU A 1 80 ? -6.709 4.363 4.045 1.00 97.25 80 GLU A CA 1
ATOM 606 C C . GLU A 1 80 ? -5.414 4.946 3.433 1.00 97.25 80 GLU A C 1
ATOM 608 O O . GLU A 1 80 ? -5.245 4.901 2.209 1.00 97.25 80 GLU A O 1
ATOM 613 N N . PRO A 1 81 ? -4.451 5.487 4.209 1.00 96.56 81 PRO A N 1
ATOM 614 C CA . PRO A 1 81 ? -3.159 5.894 3.658 1.00 96.56 81 PRO A CA 1
ATOM 615 C C . PRO A 1 81 ? -2.381 4.741 3.022 1.00 96.56 81 PRO A C 1
ATOM 617 O O . PRO A 1 81 ? -1.818 4.911 1.940 1.00 96.56 81 PRO A O 1
ATOM 620 N N . MET A 1 82 ? -2.379 3.570 3.657 1.00 95.75 82 MET A N 1
ATOM 621 C CA . MET A 1 82 ? -1.676 2.398 3.148 1.00 95.75 82 MET A CA 1
ATOM 622 C C . MET A 1 82 ? -2.338 1.841 1.878 1.00 95.75 82 MET A C 1
ATOM 624 O O . MET A 1 82 ? -1.639 1.457 0.944 1.00 95.75 82 MET A O 1
ATOM 628 N N . GLU A 1 83 ? -3.671 1.888 1.778 1.00 97.56 83 GLU A N 1
ATOM 629 C CA . GLU A 1 83 ? -4.409 1.556 0.550 1.00 97.56 83 GLU A CA 1
ATOM 630 C C . GLU A 1 83 ? -3.975 2.447 -0.621 1.00 97.56 83 GLU A C 1
ATOM 632 O O . GLU A 1 83 ? -3.706 1.947 -1.715 1.00 97.56 83 GLU A O 1
ATOM 637 N N . ARG A 1 84 ? -3.833 3.758 -0.382 1.00 96.56 84 ARG A N 1
ATOM 638 C CA . ARG A 1 84 ? -3.334 4.701 -1.397 1.00 96.56 84 ARG A CA 1
ATOM 639 C C . ARG A 1 84 ? -1.893 4.404 -1.805 1.00 96.56 84 ARG A C 1
ATOM 641 O O . ARG A 1 84 ? -1.570 4.509 -2.984 1.00 96.56 84 ARG A O 1
ATOM 648 N N . LEU A 1 85 ? -1.034 4.028 -0.858 1.00 92.81 85 LEU A N 1
ATOM 649 C CA . LEU A 1 85 ? 0.352 3.654 -1.147 1.00 92.81 85 LEU A CA 1
ATOM 650 C C . LEU A 1 85 ? 0.431 2.381 -2.005 1.00 92.81 85 LEU A C 1
ATOM 652 O O . LEU A 1 85 ? 1.170 2.347 -2.990 1.00 92.81 85 LEU A O 1
ATOM 656 N N . VAL A 1 86 ? -0.355 1.356 -1.664 1.00 95.44 86 VAL A N 1
ATOM 657 C CA . VAL A 1 86 ? -0.449 0.113 -2.445 1.00 95.44 86 VAL A CA 1
ATOM 658 C C . VAL A 1 86 ? -0.896 0.413 -3.873 1.00 95.44 86 VAL A C 1
ATOM 660 O O . VAL A 1 86 ? -0.299 -0.104 -4.817 1.00 95.44 86 VAL A O 1
ATOM 663 N N . GLU A 1 87 ? -1.888 1.284 -4.056 1.00 95.88 87 GLU A N 1
ATOM 664 C CA . GLU A 1 87 ? -2.359 1.634 -5.396 1.00 95.88 87 GLU A CA 1
ATOM 665 C C . GLU A 1 87 ? -1.279 2.349 -6.222 1.00 95.88 87 GLU A C 1
ATOM 667 O O . GLU A 1 87 ? -1.007 1.953 -7.354 1.00 95.88 87 GLU A O 1
ATOM 672 N N . GLN A 1 88 ? -0.545 3.294 -5.626 1.00 93.56 88 GLN A N 1
ATOM 673 C CA . GLN A 1 88 ? 0.593 3.941 -6.293 1.00 93.56 88 GLN A CA 1
ATOM 674 C C . GLN A 1 88 ? 1.674 2.935 -6.718 1.00 93.56 88 GLN A C 1
ATOM 676 O O . GLN A 1 88 ? 2.268 3.058 -7.795 1.00 93.56 88 GLN A O 1
ATOM 681 N N . PHE A 1 89 ? 1.948 1.919 -5.894 1.00 91.44 89 PHE A N 1
ATOM 682 C CA . PHE A 1 89 ? 2.884 0.860 -6.266 1.00 91.44 89 PHE A CA 1
ATOM 683 C C . PHE A 1 89 ? 2.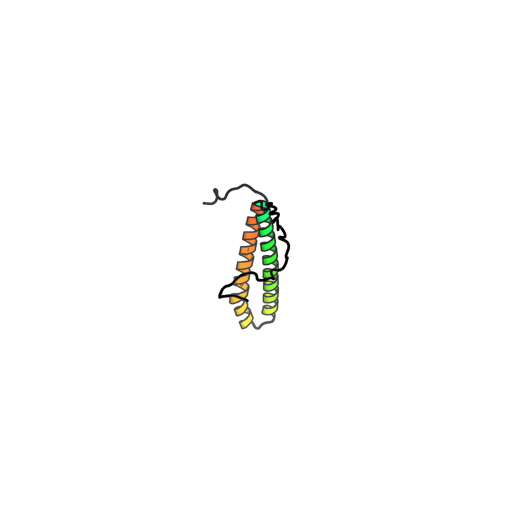358 -0.014 -7.406 1.00 91.44 89 PHE A C 1
ATOM 685 O O . PHE A 1 89 ? 3.151 -0.405 -8.268 1.00 91.44 89 PHE A O 1
ATOM 692 N N . ARG A 1 90 ? 1.048 -0.286 -7.470 1.00 94.50 90 ARG A N 1
ATOM 693 C CA . ARG A 1 90 ? 0.434 -1.011 -8.594 1.00 94.50 90 ARG A CA 1
ATOM 694 C C . ARG A 1 90 ? 0.536 -0.223 -9.891 1.00 94.50 90 ARG A C 1
ATOM 696 O O . ARG A 1 90 ? 0.999 -0.776 -10.887 1.00 94.50 90 ARG A O 1
ATOM 703 N N . GLU A 1 91 ? 0.187 1.059 -9.874 1.00 92.81 91 GLU A N 1
ATOM 704 C CA . GLU A 1 91 ? 0.310 1.946 -11.036 1.00 92.81 91 GLU A CA 1
ATOM 705 C C . GLU A 1 91 ? 1.752 1.986 -11.550 1.00 92.81 91 GLU A C 1
ATOM 707 O O . GLU A 1 91 ? 2.023 1.804 -12.742 1.00 92.81 91 GLU A O 1
ATOM 712 N N . ARG A 1 92 ? 2.712 2.133 -10.631 1.00 89.38 92 ARG A N 1
ATOM 713 C CA . ARG A 1 92 ? 4.133 2.145 -10.979 1.00 89.38 92 ARG A CA 1
ATOM 714 C C . ARG A 1 92 ? 4.599 0.801 -11.534 1.00 89.38 92 ARG A C 1
ATOM 716 O O . ARG A 1 92 ? 5.365 0.774 -12.496 1.00 89.38 92 ARG A O 1
ATOM 723 N N . LEU A 1 93 ? 4.132 -0.315 -10.978 1.00 91.50 93 LEU A N 1
ATOM 724 C CA . LEU A 1 93 ? 4.426 -1.646 -11.506 1.00 91.50 93 LEU A CA 1
ATOM 725 C C . LEU A 1 93 ? 3.877 -1.817 -12.929 1.00 91.50 93 LEU A C 1
ATOM 727 O O . LEU A 1 93 ? 4.579 -2.361 -13.783 1.00 91.50 93 LEU A O 1
ATOM 731 N N . VAL A 1 94 ? 2.660 -1.340 -13.198 1.00 92.19 94 VAL A N 1
ATOM 732 C CA . VAL A 1 94 ? 2.063 -1.359 -14.541 1.00 92.19 94 VAL A CA 1
ATOM 733 C C . VAL A 1 94 ? 2.927 -0.568 -15.522 1.00 92.19 94 VAL A C 1
ATOM 735 O O . VAL A 1 94 ? 3.266 -1.096 -16.581 1.00 92.19 94 VAL A O 1
ATOM 738 N N . TYR A 1 95 ? 3.359 0.641 -15.152 1.00 87.94 95 TYR A N 1
ATOM 739 C CA . TYR A 1 95 ? 4.278 1.445 -15.963 1.00 87.94 95 TYR A CA 1
ATOM 740 C C . TYR A 1 95 ? 5.569 0.683 -16.306 1.00 87.94 95 TYR A C 1
ATOM 742 O O . TYR A 1 95 ? 5.945 0.570 -17.475 1.00 87.94 95 TYR A O 1
ATOM 750 N N . TRP A 1 96 ? 6.227 0.083 -15.309 1.00 85.62 96 TRP A N 1
ATOM 751 C CA . TRP A 1 96 ? 7.470 -0.661 -15.536 1.00 85.62 96 TRP A CA 1
ATOM 752 C C . TRP A 1 96 ? 7.273 -1.906 -16.405 1.00 85.62 96 TRP A C 1
ATOM 754 O O . TRP A 1 96 ? 8.112 -2.187 -17.259 1.00 85.62 96 TRP A O 1
ATOM 764 N N . GLN A 1 97 ? 6.157 -2.620 -16.247 1.00 88.81 97 GLN A N 1
ATOM 765 C CA . GLN A 1 97 ? 5.811 -3.763 -17.099 1.00 88.81 97 GLN A CA 1
ATOM 766 C C . GLN A 1 97 ? 5.533 -3.348 -18.546 1.00 88.81 97 GLN A C 1
ATOM 768 O O . GLN A 1 97 ? 5.890 -4.068 -19.477 1.00 88.81 97 GLN A O 1
ATOM 773 N N . GLN A 1 98 ? 4.905 -2.191 -18.762 1.00 87.94 98 GLN A N 1
ATOM 774 C CA . GLN A 1 98 ? 4.719 -1.647 -20.108 1.00 87.94 98 GLN A CA 1
ATOM 775 C C . GLN A 1 98 ? 6.066 -1.284 -20.740 1.00 87.94 98 GLN A C 1
ATOM 777 O O . GLN A 1 98 ? 6.312 -1.634 -21.895 1.00 87.94 98 GLN A O 1
ATOM 782 N N . ARG A 1 99 ? 6.966 -0.669 -19.965 1.00 80.81 99 ARG A N 1
ATOM 783 C CA . ARG A 1 99 ? 8.320 -0.319 -20.411 1.00 80.81 99 ARG A CA 1
ATOM 784 C C . ARG A 1 99 ? 9.171 -1.546 -20.741 1.00 80.81 99 ARG A C 1
ATOM 786 O O . ARG A 1 99 ? 9.911 -1.526 -21.717 1.00 80.81 99 ARG A O 1
ATOM 793 N N . GLU A 1 100 ? 9.038 -2.630 -19.979 1.00 84.12 100 GLU A N 1
ATOM 794 C CA . GLU A 1 100 ? 9.696 -3.908 -20.281 1.00 84.12 100 GLU A CA 1
ATOM 795 C C . GLU A 1 100 ? 9.274 -4.466 -21.650 1.00 84.12 100 GLU A C 1
ATOM 797 O O . GLU A 1 100 ? 10.103 -5.006 -22.380 1.00 84.12 100 GLU A O 1
ATOM 802 N N . ARG A 1 101 ? 7.996 -4.301 -22.021 1.00 82.31 101 ARG A N 1
ATOM 803 C CA . ARG A 1 101 ? 7.444 -4.764 -23.306 1.00 82.31 101 ARG A CA 1
ATOM 804 C C . ARG A 1 101 ? 7.834 -3.877 -24.492 1.00 82.31 101 ARG A C 1
ATOM 806 O O . ARG A 1 101 ? 7.749 -4.339 -25.625 1.00 82.31 101 ARG A O 1
ATOM 813 N N . GLN A 1 102 ? 8.234 -2.626 -24.250 1.00 76.25 102 GLN A N 1
ATOM 814 C CA . GLN A 1 102 ? 8.640 -1.657 -25.278 1.00 76.25 102 GLN A CA 1
ATOM 815 C C . GLN A 1 102 ? 10.013 -1.041 -24.951 1.00 76.25 102 GLN A C 1
ATOM 817 O O . GLN A 1 102 ? 10.106 0.152 -24.640 1.00 76.25 102 GLN A O 1
ATOM 822 N N . PRO A 1 103 ? 11.101 -1.829 -25.013 1.00 63.69 103 PRO A N 1
ATOM 823 C CA . PRO A 1 103 ? 12.443 -1.316 -24.775 1.00 63.69 103 PRO A CA 1
ATOM 824 C C . PRO A 1 103 ? 12.850 -0.386 -25.933 1.00 63.69 103 PRO A C 1
ATOM 826 O O . PRO A 1 103 ? 13.312 -0.854 -26.967 1.00 63.69 103 PRO A O 1
ATOM 829 N N . GLY A 1 104 ? 12.646 0.930 -25.791 1.00 61.69 104 GLY A N 1
ATOM 830 C CA . GLY A 1 104 ? 13.088 1.910 -26.797 1.00 61.69 104 GLY A CA 1
ATOM 831 C C . GLY A 1 104 ? 12.258 3.187 -26.953 1.00 61.69 104 GLY A C 1
ATOM 832 O O . GLY A 1 104 ? 12.709 4.094 -27.646 1.00 61.69 104 GLY A O 1
ATOM 833 N N . ARG A 1 105 ? 11.086 3.311 -26.314 1.00 56.03 105 ARG A N 1
ATOM 834 C CA . ARG A 1 105 ? 10.345 4.583 -26.293 1.00 56.03 105 ARG A CA 1
ATOM 835 C C . ARG A 1 105 ? 10.972 5.491 -25.233 1.00 56.03 105 ARG A C 1
ATOM 837 O O . ARG A 1 105 ? 10.808 5.259 -24.038 1.00 56.03 105 ARG A O 1
ATOM 844 N N . THR A 1 106 ? 11.811 6.422 -25.669 1.00 55.38 106 THR A N 1
ATOM 845 C CA . THR A 1 106 ? 12.491 7.390 -24.804 1.00 55.38 106 THR A CA 1
ATOM 846 C C . THR A 1 106 ? 11.487 8.361 -24.181 1.00 55.38 106 THR A C 1
ATOM 848 O O . THR A 1 106 ? 10.452 8.659 -24.773 1.00 55.38 106 THR A O 1
ATOM 851 N N . ASP A 1 107 ? 11.824 8.882 -22.999 1.00 51.62 107 ASP A N 1
ATOM 852 C CA . ASP A 1 107 ? 11.045 9.823 -22.173 1.00 51.62 107 ASP A CA 1
ATOM 853 C C . ASP A 1 107 ? 10.758 11.194 -22.850 1.00 51.62 107 ASP A C 1
ATOM 855 O O . ASP A 1 107 ? 10.346 12.146 -22.197 1.00 51.62 107 ASP A O 1
ATOM 859 N N . ALA A 1 108 ? 10.969 11.314 -24.166 1.00 46.25 108 ALA A N 1
ATOM 860 C CA . ALA A 1 108 ? 10.822 12.541 -24.945 1.00 46.25 108 ALA A CA 1
ATOM 861 C C . ALA A 1 108 ? 9.372 12.854 -25.371 1.00 46.25 108 ALA A C 1
ATOM 863 O O . ALA A 1 108 ? 9.120 13.941 -25.877 1.00 46.25 108 ALA A O 1
ATOM 864 N N . GLU A 1 109 ? 8.418 11.936 -25.182 1.00 42.69 109 GLU A N 1
ATOM 865 C CA . GLU A 1 109 ? 7.012 12.125 -25.596 1.00 42.69 109 GLU A CA 1
ATOM 866 C C . GLU A 1 109 ? 6.055 12.490 -24.442 1.00 42.69 109 GLU A C 1
ATOM 868 O O . GLU A 1 109 ? 4.845 12.532 -24.648 1.00 42.69 109 GLU A O 1
ATOM 873 N N . LEU A 1 110 ? 6.558 12.748 -23.227 1.00 45.84 110 LEU A N 1
ATOM 874 C CA . LEU A 1 110 ? 5.725 13.047 -22.047 1.00 45.84 110 LEU A CA 1
ATOM 875 C C . LEU A 1 110 ? 6.109 14.357 -21.333 1.00 45.84 110 LEU A C 1
ATOM 877 O O . LEU A 1 110 ? 5.975 14.444 -20.112 1.00 45.84 110 LEU A O 1
ATOM 881 N N . THR A 1 111 ? 6.579 15.366 -22.080 1.00 41.56 111 THR A N 1
ATOM 882 C CA . THR A 1 111 ? 6.721 16.745 -21.557 1.00 41.56 111 THR A CA 1
ATOM 883 C C . THR A 1 111 ? 5.587 17.624 -22.056 1.00 41.56 111 THR A C 1
ATOM 885 O O . THR A 1 111 ? 5.257 17.505 -23.257 1.00 41.56 111 THR A O 1
#

Radius of gyration: 32.43 Å; chains: 1; bounding box: 112×32×50 Å

Organism: NCBI:txid3127016

pLDDT: mean 74.4, std 23.83, range [32.62, 97.88]

Sequence (111 aa):
MADKDGHRDARQGGGETGAGDVSLEAQEGSDSGPSTAVRRGIAVYREMLRFEEEILRRMRSWATSQPDGIRRSVQASDIEPMERLVEQFRERLVYWQQRERQPGRTDAELT